Protein AF-Q5RT62-F1 (afdb_monomer)

Mean predicted aligned error: 9.83 Å

Solvent-accessible surface area (backbone atoms only — not comparable to full-atom values): 5214 Å² total; per-residue (Å²): 135,80,86,83,84,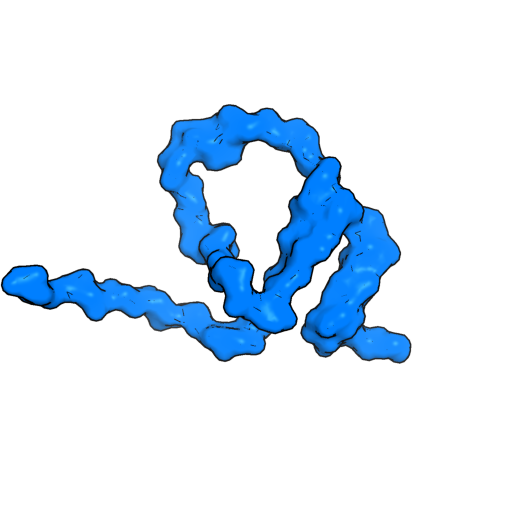76,78,77,64,84,78,68,61,81,90,70,69,70,46,77,47,73,35,86,70,71,95,67,60,67,67,77,74,55,73,71,81,72,75,56,77,87,76,62,71,77,93,84,46,95,47,55,47,78,40,71,47,78,46,71,69,48,49,51,51,51,35,39,75,68,64,74,46,82,134

Organism: Musa acuminata (NCBI:txid4641)

Secondary structure (DSSP, 8-state):
---------TT--TTT--EEEE-S-----HHHHHSS----GGG---SS-TTEEEES--SHHHHHHHHHHTTSS--

pLDDT: mean 77.02, std 13.47, range [44.91, 94.75]

Radius of gyration: 16.06 Å; Cα contacts (8 Å, |Δi|>4): 51; chains: 1; bounding box: 38×22×47 Å

Foldseek 3Di:
DDDDPPVPPVPPPPPPDAEEAEAQPDPDDVCVVPVPVDDDPVNDDDPDDQSYHYFPDPDPVRVVVSCVSNVVDDD

Structure (mmCIF, N/CA/C/O backbone):
data_AF-Q5RT62-F1
#
_entry.id   AF-Q5RT62-F1
#
loop_
_atom_site.group_PDB
_atom_site.id
_atom_site.type_symbol
_atom_sit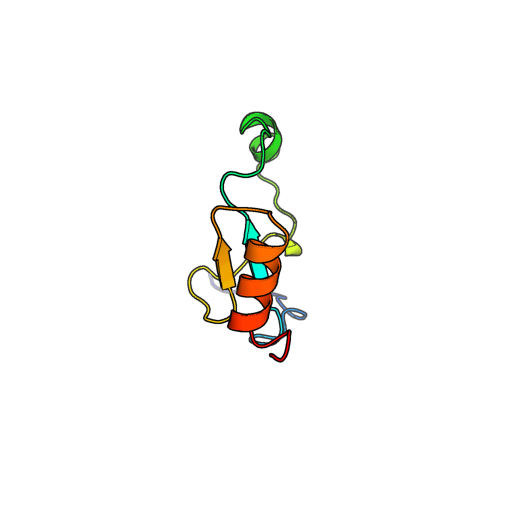e.label_atom_id
_atom_site.label_alt_id
_atom_site.label_comp_id
_atom_site.label_asym_id
_atom_site.label_entity_id
_atom_site.label_seq_id
_atom_site.pdbx_PDB_ins_code
_atom_site.Cartn_x
_atom_site.Cartn_y
_atom_site.Cartn_z
_atom_site.occupancy
_atom_site.B_iso_or_equiv
_atom_site.auth_seq_id
_atom_site.auth_comp_id
_atom_site.auth_asym_id
_atom_site.auth_atom_id
_atom_site.pdbx_PDB_model_num
ATOM 1 N N . VAL A 1 1 ? 14.960 5.652 -34.591 1.00 44.91 1 VAL A N 1
ATOM 2 C CA . VAL A 1 1 ? 15.442 5.283 -33.241 1.00 44.91 1 VAL A CA 1
ATOM 3 C C . VAL A 1 1 ? 14.268 4.988 -32.293 1.00 44.91 1 VAL A C 1
ATOM 5 O O . VAL A 1 1 ? 14.201 5.530 -31.204 1.00 44.91 1 VAL A O 1
ATOM 8 N N . GLY A 1 2 ? 13.324 4.126 -32.701 1.00 73.62 2 GLY A N 1
ATOM 9 C CA . GLY A 1 2 ? 12.918 3.013 -31.826 1.00 73.62 2 GLY A CA 1
ATOM 10 C C . GLY A 1 2 ? 14.034 1.971 -31.959 1.00 73.62 2 GLY A C 1
ATOM 11 O O . GLY A 1 2 ? 14.817 2.070 -32.899 1.00 73.62 2 GLY A O 1
ATOM 12 N N . GLU A 1 3 ? 14.288 1.045 -31.051 1.00 57.44 3 GLU A N 1
ATOM 13 C CA . GLU A 1 3 ? 13.333 0.080 -30.534 1.00 57.44 3 GLU A CA 1
ATOM 14 C C . GLU A 1 3 ? 14.085 -0.795 -29.519 1.00 57.44 3 GLU A C 1
ATOM 16 O O . GLU A 1 3 ? 14.914 -1.627 -29.865 1.00 57.44 3 GLU A O 1
ATOM 21 N N . SER A 1 4 ? 13.864 -0.541 -28.236 1.00 57.12 4 SER A N 1
ATOM 22 C CA . SER A 1 4 ? 14.158 -1.483 -27.147 1.00 57.12 4 SER A CA 1
ATOM 23 C C . SER A 1 4 ? 13.147 -1.211 -26.036 1.00 57.12 4 SER A C 1
ATOM 25 O O . SER A 1 4 ? 13.487 -0.943 -24.891 1.00 57.12 4 SER A O 1
ATOM 27 N N . GLY A 1 5 ? 11.877 -1.160 -26.444 1.00 60.69 5 GLY A N 1
ATOM 28 C CA . GLY A 1 5 ? 10.729 -1.259 -25.555 1.00 60.69 5 GLY A CA 1
ATOM 29 C C . GLY A 1 5 ? 10.415 -2.731 -25.352 1.00 60.69 5 GLY A C 1
ATOM 30 O O . GLY A 1 5 ? 9.362 -3.183 -25.781 1.00 60.69 5 GLY A O 1
ATOM 31 N N . ASP A 1 6 ? 11.357 -3.464 -24.766 1.00 53.66 6 ASP A N 1
ATOM 32 C CA . ASP A 1 6 ? 11.057 -4.744 -24.136 1.00 53.66 6 ASP A CA 1
ATOM 33 C C . ASP A 1 6 ? 10.827 -4.409 -22.667 1.00 53.66 6 ASP A C 1
ATOM 35 O O . ASP A 1 6 ? 11.720 -4.446 -21.824 1.00 53.66 6 ASP A O 1
ATOM 39 N N . THR A 1 7 ? 9.640 -3.867 -22.409 1.00 56.66 7 THR A N 1
ATOM 40 C CA . THR A 1 7 ? 9.188 -3.619 -21.052 1.00 56.66 7 THR A CA 1
ATOM 41 C C . THR A 1 7 ? 8.694 -4.957 -20.527 1.00 56.66 7 THR A C 1
ATOM 43 O O . THR A 1 7 ? 7.504 -5.266 -20.588 1.00 56.66 7 THR A O 1
ATOM 46 N N . ASP A 1 8 ? 9.630 -5.760 -20.049 1.00 51.84 8 ASP A N 1
ATOM 47 C CA . ASP A 1 8 ? 9.475 -7.073 -19.436 1.00 51.84 8 ASP A CA 1
ATOM 48 C C . ASP A 1 8 ? 8.741 -7.013 -18.082 1.00 51.84 8 ASP A C 1
ATOM 50 O O . ASP A 1 8 ? 9.076 -7.715 -17.129 1.00 51.84 8 ASP A O 1
ATOM 54 N N . TYR A 1 9 ? 7.639 -6.256 -17.992 1.00 55.31 9 TYR A N 1
ATOM 55 C CA . TYR A 1 9 ? 6.645 -6.396 -16.919 1.00 55.31 9 TYR A CA 1
ATOM 56 C C . TYR A 1 9 ? 5.896 -7.751 -17.006 1.00 55.31 9 TYR A C 1
ATOM 58 O O . TYR A 1 9 ? 4.730 -7.858 -16.615 1.00 55.31 9 TYR A O 1
ATOM 66 N N . GLU A 1 10 ? 6.557 -8.803 -17.498 1.00 57.53 10 GLU A N 1
ATOM 67 C CA . GLU A 1 10 ? 6.116 -10.192 -17.536 1.00 57.53 10 GLU A CA 1
ATOM 68 C C . GLU A 1 10 ? 6.106 -10.756 -16.109 1.00 57.53 10 GLU A C 1
ATOM 70 O O . GLU A 1 10 ? 6.996 -11.469 -15.656 1.00 57.53 10 GLU A O 1
ATOM 75 N N . GLY A 1 11 ? 5.096 -10.373 -15.337 1.00 56.72 11 GLY A N 1
ATOM 76 C CA . GLY A 1 11 ? 4.933 -10.840 -13.959 1.00 56.72 11 GLY A CA 1
ATOM 77 C C . GLY A 1 11 ? 3.928 -10.033 -13.152 1.00 56.72 11 GLY A C 1
ATOM 78 O O . GLY A 1 11 ? 3.385 -10.531 -12.165 1.00 56.72 11 GLY A O 1
ATOM 79 N N . LEU A 1 12 ? 3.618 -8.809 -13.587 1.00 55.78 12 LEU A N 1
ATOM 80 C CA . LEU A 1 12 ? 2.552 -8.015 -12.993 1.00 55.78 12 LEU A CA 1
ATOM 81 C C . LEU A 1 12 ? 1.222 -8.393 -13.648 1.00 55.78 12 LEU A C 1
ATOM 83 O O . LEU A 1 12 ? 0.821 -7.838 -14.668 1.00 55.78 12 LEU A O 1
ATOM 87 N N . LEU A 1 13 ? 0.515 -9.350 -13.043 1.00 60.75 13 LEU A N 1
ATOM 88 C CA . LEU A 1 13 ? -0.876 -9.624 -13.396 1.00 60.75 13 LEU A CA 1
ATOM 89 C C . LEU A 1 13 ? -1.728 -8.406 -13.018 1.00 60.75 13 LEU A C 1
ATOM 91 O O . LEU A 1 13 ? -2.111 -8.217 -11.856 1.00 60.75 13 LEU A O 1
ATOM 95 N N . GLY A 1 14 ? -2.003 -7.563 -14.014 1.00 62.53 14 GLY A N 1
ATOM 96 C CA . GLY A 1 14 ? -2.848 -6.386 -13.868 1.00 62.53 14 GLY A CA 1
ATOM 97 C C . GLY A 1 14 ? -4.178 -6.747 -13.207 1.00 62.53 14 GLY A C 1
ATOM 98 O O . GLY A 1 14 ? -4.846 -7.704 -13.590 1.00 62.53 14 GLY A O 1
ATOM 99 N N . GLY A 1 15 ? -4.553 -5.999 -12.171 1.00 65.50 15 GLY A N 1
ATOM 100 C CA . GLY A 1 15 ? -5.827 -6.181 -11.473 1.00 65.50 15 GLY A CA 1
ATOM 101 C C . GLY A 1 15 ? -5.848 -7.247 -10.368 1.00 65.50 15 GLY A C 1
ATOM 102 O O . GLY A 1 15 ? -6.800 -7.258 -9.588 1.00 65.50 15 GLY A O 1
ATOM 103 N N . VAL A 1 16 ? -4.820 -8.097 -10.253 1.00 77.06 16 VAL A N 1
ATOM 104 C CA . VAL A 1 16 ? -4.739 -9.130 -9.199 1.00 77.06 16 VAL A CA 1
ATOM 105 C C . VAL A 1 16 ? -4.119 -8.572 -7.920 1.00 77.06 16 VAL A C 1
ATOM 107 O O . VAL A 1 16 ? -4.614 -8.828 -6.822 1.00 77.06 16 VAL A O 1
ATOM 110 N N . GLN A 1 17 ? -3.047 -7.791 -8.054 1.00 83.50 17 GLN A N 1
ATOM 111 C CA . GLN A 1 17 ? -2.363 -7.195 -6.911 1.00 83.50 17 GLN A CA 1
ATOM 112 C C . GLN A 1 17 ? -3.237 -6.115 -6.265 1.00 83.50 17 GLN A C 1
ATOM 114 O O . GLN A 1 17 ? -3.700 -5.196 -6.942 1.00 83.50 17 GLN A O 1
ATOM 119 N N . LYS A 1 18 ? -3.419 -6.214 -4.945 1.00 88.19 18 LYS A N 1
ATOM 120 C CA . LYS A 1 18 ? -4.018 -5.163 -4.120 1.00 8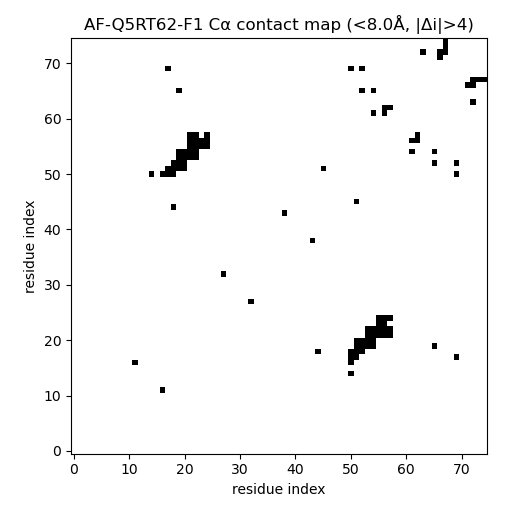8.19 18 LYS A CA 1
ATOM 121 C C . LYS A 1 18 ? -2.969 -4.603 -3.169 1.00 88.19 18 LYS A C 1
ATOM 123 O O . LYS A 1 18 ? -2.225 -5.370 -2.561 1.00 88.19 18 LYS A O 1
ATOM 128 N N . THR A 1 19 ? -2.933 -3.285 -3.030 1.00 90.00 19 THR A N 1
ATOM 129 C CA . THR A 1 19 ? -1.926 -2.572 -2.239 1.00 90.00 19 THR A CA 1
ATOM 130 C C . THR A 1 19 ? -2.616 -1.671 -1.224 1.00 90.00 19 THR A C 1
ATOM 132 O O . THR A 1 19 ? -3.516 -0.909 -1.571 1.00 90.00 19 THR A O 1
ATOM 135 N N . VAL A 1 20 ? -2.150 -1.709 0.025 1.00 91.38 20 VAL A N 1
ATOM 136 C CA . VAL A 1 20 ? -2.496 -0.716 1.050 1.00 91.38 20 VAL A CA 1
ATOM 137 C C . VAL A 1 20 ? -1.246 0.103 1.365 1.00 91.38 20 VAL A C 1
ATOM 139 O O . VAL A 1 20 ? -0.250 -0.443 1.833 1.00 91.38 20 VAL A O 1
ATOM 142 N N . ILE A 1 21 ? -1.289 1.408 1.098 1.00 90.38 21 ILE A N 1
ATOM 143 C CA . ILE A 1 21 ? -0.225 2.360 1.425 1.00 90.38 21 ILE A CA 1
ATOM 144 C C . ILE A 1 21 ? -0.534 2.970 2.791 1.00 90.38 21 ILE A C 1
ATOM 146 O O . ILE A 1 21 ? -1.520 3.688 2.963 1.00 90.38 21 ILE A O 1
ATOM 150 N N . LEU A 1 22 ? 0.330 2.681 3.757 1.00 90.00 22 LEU A N 1
ATOM 151 C CA . LEU A 1 22 ? 0.253 3.195 5.119 1.00 90.00 22 LEU A CA 1
ATOM 152 C C . LEU A 1 22 ? 0.988 4.543 5.203 1.00 90.00 22 LEU A C 1
ATOM 154 O O . LEU A 1 22 ? 2.212 4.599 5.082 1.00 90.00 22 LEU A O 1
ATOM 158 N N . LYS A 1 23 ? 0.250 5.631 5.408 1.00 85.88 23 LYS A N 1
ATOM 159 C CA . LYS A 1 23 ? 0.779 6.981 5.630 1.00 85.88 23 LYS A CA 1
ATOM 160 C C . LYS A 1 23 ? 0.903 7.282 7.119 1.00 85.88 23 LYS A C 1
ATOM 162 O O . LYS A 1 23 ? 0.285 6.622 7.944 1.00 85.88 23 LYS A O 1
ATOM 167 N N . GLY A 1 24 ? 1.745 8.257 7.461 1.00 74.25 24 GLY A N 1
ATOM 168 C CA . GLY A 1 24 ? 1.817 8.847 8.806 1.00 74.25 24 GLY A CA 1
ATOM 169 C C . GLY A 1 24 ? 2.399 7.967 9.924 1.00 74.25 24 GLY A C 1
ATOM 170 O O . GLY A 1 24 ? 2.800 8.496 10.954 1.00 74.25 24 GLY A O 1
ATOM 171 N N . ALA A 1 25 ? 2.502 6.650 9.731 1.00 67.81 25 ALA A N 1
ATOM 172 C CA . ALA A 1 25 ? 2.883 5.703 10.780 1.00 67.81 25 ALA A CA 1
ATOM 173 C C . ALA A 1 25 ? 4.396 5.444 10.919 1.00 67.81 25 ALA A C 1
ATOM 175 O O . ALA A 1 25 ? 4.821 4.801 11.879 1.00 67.81 25 ALA A O 1
ATOM 176 N N . PHE A 1 26 ? 5.219 5.909 9.975 1.00 71.94 26 PHE A N 1
ATOM 177 C CA . PHE A 1 26 ? 6.644 5.576 9.942 1.00 71.94 26 PHE A CA 1
ATOM 178 C C . PHE A 1 26 ? 7.510 6.773 10.313 1.00 71.94 26 PHE A C 1
ATOM 180 O O . PHE A 1 26 ? 7.528 7.785 9.619 1.00 71.94 26 PHE A O 1
ATOM 187 N N . ASN A 1 27 ? 8.289 6.616 11.383 1.00 71.81 27 ASN A N 1
ATOM 188 C CA . ASN A 1 27 ? 9.297 7.583 11.816 1.00 71.81 27 ASN A CA 1
ATOM 189 C C . ASN A 1 27 ? 10.663 7.298 11.166 1.00 71.81 27 ASN A C 1
ATOM 191 O O . ASN A 1 27 ? 11.702 7.280 11.828 1.00 71.81 27 ASN A O 1
ATOM 195 N N . THR A 1 28 ? 10.661 6.988 9.8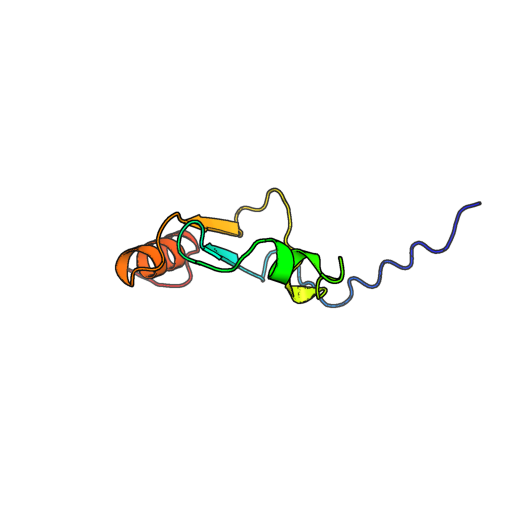70 1.00 73.31 28 THR A N 1
ATOM 196 C CA . THR A 1 28 ? 11.893 6.769 9.111 1.00 73.31 28 THR A CA 1
ATOM 197 C C . THR A 1 28 ? 12.332 8.097 8.517 1.00 73.31 28 THR A C 1
ATOM 199 O O . THR A 1 28 ? 11.571 8.751 7.806 1.00 73.31 28 THR A O 1
ATOM 202 N N . ALA A 1 29 ? 13.572 8.502 8.795 1.00 76.38 29 ALA A N 1
ATOM 203 C CA . ALA A 1 29 ? 14.119 9.719 8.212 1.00 76.38 29 ALA A CA 1
ATOM 204 C C . ALA A 1 29 ? 14.105 9.620 6.670 1.00 76.38 29 ALA A C 1
ATOM 206 O O . ALA A 1 29 ? 14.534 8.592 6.136 1.00 76.38 29 ALA A O 1
ATOM 207 N N . PRO A 1 30 ? 13.699 10.676 5.936 1.00 70.75 30 PRO A N 1
ATOM 208 C CA . PRO A 1 30 ? 13.664 10.659 4.469 1.00 70.75 30 PRO A CA 1
ATOM 209 C C . PRO A 1 30 ? 15.007 10.260 3.842 1.00 70.75 30 PRO A C 1
ATOM 211 O O . PRO A 1 30 ? 15.055 9.589 2.814 1.00 70.75 30 PRO A O 1
ATOM 214 N N . SER A 1 31 ? 16.117 10.614 4.497 1.00 69.62 31 SER A N 1
ATOM 215 C CA . SER A 1 31 ? 17.472 10.244 4.082 1.00 69.62 31 SER A CA 1
ATOM 216 C C . SER A 1 31 ? 17.699 8.732 3.993 1.00 69.62 31 SER A C 1
ATOM 218 O O . SER A 1 31 ? 18.484 8.299 3.156 1.00 69.62 31 SER A O 1
ATOM 220 N N . GLN A 1 32 ? 16.992 7.921 4.786 1.00 68.94 32 GLN A N 1
ATOM 221 C CA . GLN A 1 32 ? 17.082 6.460 4.716 1.00 68.94 32 GLN A CA 1
ATOM 222 C C . GLN A 1 32 ? 16.289 5.874 3.540 1.00 68.94 32 GLN A C 1
ATOM 224 O O . GLN A 1 32 ? 16.640 4.811 3.042 1.00 68.94 32 GLN A O 1
ATOM 229 N N . VAL A 1 33 ? 15.261 6.577 3.058 1.00 67.94 33 VAL A N 1
ATOM 230 C CA . VAL A 1 33 ? 14.449 6.156 1.902 1.00 67.94 33 VAL A CA 1
ATOM 231 C C . VAL A 1 33 ? 15.098 6.590 0.581 1.00 67.94 33 VAL A C 1
ATOM 233 O O . VAL A 1 33 ? 14.966 5.918 -0.438 1.00 67.94 33 VAL A O 1
ATOM 236 N N . HIS A 1 34 ? 15.838 7.705 0.588 1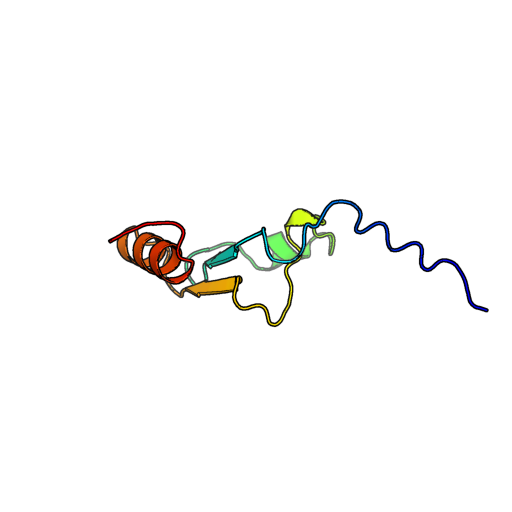.00 61.62 34 HIS A N 1
ATOM 237 C CA . HIS A 1 34 ? 16.404 8.316 -0.620 1.00 61.62 34 HIS A CA 1
ATOM 238 C C . HIS A 1 34 ? 17.910 8.089 -0.824 1.00 61.62 34 HIS A C 1
ATOM 240 O O . HIS A 1 34 ? 18.438 8.554 -1.835 1.00 61.62 34 HIS A O 1
ATOM 246 N N . SER A 1 35 ? 18.604 7.369 0.069 1.00 59.31 35 SER A N 1
ATOM 247 C CA . SER A 1 35 ? 20.070 7.202 0.011 1.00 59.31 35 SER A CA 1
ATOM 248 C C . SER A 1 35 ? 20.590 6.570 -1.288 1.00 59.31 35 SER A C 1
ATOM 250 O O . SER A 1 35 ? 21.770 6.725 -1.594 1.00 59.31 35 SER A O 1
ATOM 252 N N . THR A 1 36 ? 19.747 5.870 -2.055 1.00 60.81 36 THR A N 1
ATOM 253 C CA . THR A 1 36 ? 20.203 5.121 -3.241 1.00 60.81 36 THR A CA 1
ATOM 254 C C . THR A 1 36 ? 19.367 5.395 -4.497 1.00 60.81 36 THR A C 1
ATOM 256 O O . THR A 1 36 ? 19.728 4.924 -5.569 1.00 60.81 36 THR A O 1
ATOM 259 N N . ARG A 1 37 ? 18.265 6.169 -4.414 1.00 64.50 37 ARG A N 1
ATOM 260 C CA . ARG A 1 37 ? 17.265 6.349 -5.505 1.00 64.50 37 ARG A CA 1
ATOM 261 C C . ARG A 1 37 ? 16.899 5.044 -6.242 1.00 64.50 37 ARG A C 1
ATOM 263 O O . ARG A 1 37 ? 16.442 5.071 -7.380 1.00 64.50 37 ARG A O 1
ATOM 270 N N . SER A 1 38 ? 17.105 3.907 -5.592 1.00 71.31 38 SER A N 1
ATOM 271 C CA . SER A 1 38 ? 16.840 2.579 -6.111 1.00 71.31 38 SER A CA 1
ATOM 272 C C . SER A 1 3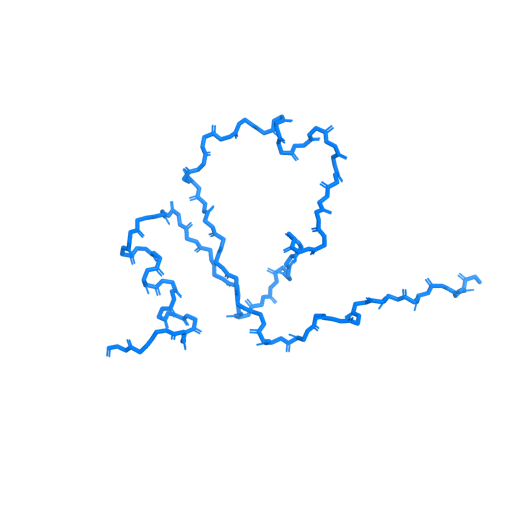8 ? 15.629 2.058 -5.366 1.00 71.31 38 SER A C 1
ATOM 274 O O . SER A 1 38 ? 15.678 1.893 -4.147 1.00 71.31 38 SER A O 1
ATOM 276 N N . TYR A 1 39 ? 14.553 1.819 -6.095 1.00 72.19 39 TYR A N 1
ATOM 277 C CA . TYR A 1 39 ? 13.361 1.170 -5.571 1.00 72.19 39 TYR A CA 1
ATOM 278 C C . TYR A 1 39 ? 13.324 -0.238 -6.142 1.00 72.19 39 TYR A C 1
ATOM 280 O O . TYR A 1 39 ? 13.694 -0.446 -7.302 1.00 72.19 39 TYR A O 1
ATOM 288 N N . LEU A 1 40 ? 12.914 -1.215 -5.337 1.00 75.31 40 LEU A N 1
ATOM 289 C CA . LEU A 1 40 ? 12.690 -2.546 -5.878 1.00 75.31 40 LEU A CA 1
ATOM 290 C C . LEU A 1 40 ? 11.448 -2.478 -6.765 1.00 75.31 40 LEU A C 1
ATOM 292 O O . LEU A 1 40 ? 10.515 -1.735 -6.477 1.00 75.31 40 LEU A O 1
ATOM 296 N N . LEU A 1 41 ? 11.406 -3.281 -7.828 1.00 73.38 41 LEU A N 1
ATOM 297 C CA . LEU A 1 41 ? 10.257 -3.296 -8.737 1.00 73.38 41 LEU A CA 1
ATOM 298 C C . LEU A 1 41 ? 8.928 -3.544 -7.993 1.00 73.38 41 LEU A C 1
ATOM 300 O O . LEU A 1 41 ? 7.910 -2.957 -8.330 1.00 73.38 41 LEU A O 1
ATOM 304 N N . LYS A 1 42 ? 8.959 -4.353 -6.926 1.00 74.44 42 LYS A N 1
ATOM 305 C CA . LYS A 1 42 ? 7.809 -4.628 -6.046 1.00 74.44 42 LYS A CA 1
ATOM 306 C C . LYS A 1 42 ? 7.315 -3.427 -5.226 1.00 74.44 42 LYS A C 1
ATOM 308 O O . LYS A 1 42 ? 6.200 -3.482 -4.717 1.00 74.44 42 LYS A O 1
ATOM 313 N N . ASP A 1 43 ? 8.135 -2.388 -5.076 1.00 77.38 43 ASP A N 1
ATOM 314 C CA . ASP A 1 43 ? 7.771 -1.151 -4.374 1.00 77.38 43 ASP A CA 1
ATOM 315 C C . ASP A 1 43 ? 7.070 -0.162 -5.325 1.00 77.38 43 ASP A C 1
ATOM 317 O O . ASP A 1 43 ? 6.520 0.849 -4.886 1.00 77.38 43 ASP A O 1
ATOM 321 N N . VAL A 1 44 ? 7.077 -0.447 -6.634 1.00 78.25 44 VAL A N 1
ATOM 322 C CA . VAL A 1 44 ? 6.382 0.339 -7.653 1.00 78.25 44 VAL A CA 1
ATOM 323 C C . VAL A 1 44 ? 4.922 -0.085 -7.702 1.00 78.25 44 VAL A C 1
ATOM 325 O O . VAL A 1 44 ? 4.591 -1.264 -7.814 1.00 78.25 44 VAL A O 1
ATOM 328 N N . VAL A 1 45 ? 4.033 0.900 -7.650 1.00 79.88 45 VAL A N 1
ATOM 329 C CA . VAL A 1 45 ? 2.588 0.700 -7.740 1.00 79.88 45 VAL A CA 1
ATOM 330 C C . VAL A 1 45 ? 2.004 1.671 -8.757 1.00 79.88 45 VAL A C 1
ATOM 332 O O . VAL A 1 45 ? 2.571 2.737 -9.005 1.00 79.88 45 VAL A O 1
ATOM 335 N N . ALA A 1 46 ? 0.877 1.303 -9.366 1.00 79.81 46 ALA A N 1
ATOM 336 C CA . ALA A 1 46 ? 0.163 2.202 -10.267 1.00 79.81 46 ALA A CA 1
ATOM 337 C C . ALA A 1 46 ? -0.248 3.490 -9.531 1.00 79.81 46 ALA A C 1
ATOM 339 O O . ALA A 1 46 ? -0.544 3.464 -8.340 1.00 79.81 46 ALA A O 1
ATOM 340 N N . PHE A 1 47 ? -0.275 4.623 -10.229 1.00 75.44 47 PHE A N 1
ATOM 341 C CA . PHE A 1 47 ? -0.654 5.889 -9.596 1.00 75.44 47 PHE A CA 1
ATOM 342 C C . PHE A 1 47 ? -2.155 5.955 -9.277 1.00 75.44 47 PHE A C 1
ATOM 344 O O . PHE A 1 47 ? -2.539 6.405 -8.202 1.00 75.44 47 PHE A O 1
ATOM 351 N N . ASP A 1 48 ? -2.989 5.468 -10.196 1.00 79.81 48 ASP A N 1
ATOM 352 C CA . ASP A 1 48 ? -4.444 5.517 -10.089 1.00 79.81 48 ASP A CA 1
ATOM 353 C C . ASP A 1 48 ? -5.024 4.143 -10.432 1.00 79.81 48 ASP A C 1
ATOM 355 O O . ASP A 1 48 ? -5.149 3.756 -11.594 1.00 79.81 48 ASP A O 1
ATOM 359 N N . SER A 1 49 ? -5.270 3.343 -9.397 1.00 85.56 49 SER A N 1
ATOM 360 C CA . SER A 1 49 ? -5.824 2.000 -9.530 1.00 85.56 49 SER A CA 1
ATOM 361 C C . SER A 1 49 ? -6.826 1.753 -8.411 1.00 85.56 49 SER A C 1
ATOM 363 O O . SER A 1 49 ? -6.498 1.991 -7.246 1.00 85.56 49 SER A O 1
ATOM 365 N N . PRO A 1 50 ? -8.005 1.181 -8.712 1.00 87.44 50 PRO A N 1
ATOM 366 C CA . PRO A 1 50 ? -8.999 0.840 -7.694 1.00 87.44 50 PRO A CA 1
ATOM 367 C C . PRO A 1 50 ? -8.514 -0.251 -6.727 1.00 87.44 50 PRO A C 1
ATOM 369 O O . PRO A 1 50 ? -9.150 -0.511 -5.711 1.00 87.44 50 PRO A O 1
ATOM 372 N N . ASN A 1 51 ? -7.390 -0.907 -7.031 1.00 88.75 51 ASN A N 1
ATOM 373 C CA . ASN A 1 51 ? -6.764 -1.892 -6.157 1.00 88.75 51 ASN A CA 1
ATOM 374 C C . ASN A 1 51 ? -5.749 -1.279 -5.178 1.00 88.75 51 ASN A C 1
ATOM 376 O O . ASN A 1 51 ? -5.092 -2.025 -4.452 1.00 88.75 51 ASN A O 1
ATOM 380 N N . ILE A 1 52 ? -5.595 0.047 -5.163 1.00 90.44 52 ILE A N 1
ATOM 381 C CA . ILE A 1 52 ? -4.677 0.756 -4.273 1.00 90.44 52 ILE A CA 1
ATOM 382 C C . ILE A 1 52 ? -5.489 1.615 -3.314 1.00 90.44 52 ILE A C 1
ATOM 384 O O . ILE A 1 52 ? -6.265 2.471 -3.727 1.00 90.44 52 ILE A O 1
ATOM 388 N N . LEU A 1 53 ? -5.272 1.404 -2.020 1.00 92.31 53 LEU A N 1
ATOM 389 C CA . LEU A 1 53 ? -5.882 2.192 -0.959 1.00 92.31 53 LEU A CA 1
ATOM 390 C C . LEU A 1 53 ? -4.794 2.878 -0.136 1.00 92.31 53 LEU A C 1
ATOM 392 O O . LEU A 1 53 ? -3.753 2.284 0.132 1.00 92.31 53 LEU A O 1
ATOM 396 N N . GLN A 1 54 ? -5.032 4.115 0.289 1.00 91.31 54 GLN A N 1
ATOM 397 C CA . GLN A 1 54 ? -4.117 4.861 1.153 1.00 91.31 54 GLN A CA 1
ATOM 398 C C . GLN A 1 54 ? -4.813 5.129 2.489 1.00 91.31 54 GLN A C 1
ATOM 400 O O . GLN A 1 54 ? -5.947 5.603 2.492 1.00 91.31 54 GLN A O 1
ATOM 405 N N . ILE A 1 55 ? -4.154 4.828 3.609 1.00 92.38 55 ILE A N 1
ATOM 406 C CA . ILE A 1 55 ? -4.694 5.050 4.960 1.00 92.38 55 ILE A CA 1
ATOM 407 C C . ILE A 1 55 ? -3.695 5.815 5.825 1.00 92.38 55 ILE A C 1
ATOM 409 O O . ILE A 1 55 ? -2.497 5.594 5.715 1.00 92.38 55 ILE A O 1
ATOM 413 N N . GLU A 1 56 ? -4.186 6.709 6.682 1.00 88.19 56 GLU A N 1
ATOM 414 C CA . GLU A 1 56 ? -3.359 7.568 7.555 1.00 88.19 56 GLU A CA 1
ATOM 415 C C . GLU A 1 56 ? -2.927 6.885 8.868 1.00 88.19 56 GLU A C 1
ATOM 417 O O . GLU A 1 56 ? -2.156 7.449 9.641 1.00 88.19 56 GLU A O 1
ATOM 422 N N . GLY A 1 57 ? -3.427 5.675 9.139 1.00 83.75 57 GLY A N 1
ATOM 423 C CA . GLY A 1 57 ? -3.161 4.915 10.361 1.00 83.75 57 GLY A CA 1
ATOM 424 C C . GLY A 1 57 ? -2.740 3.477 10.071 1.00 83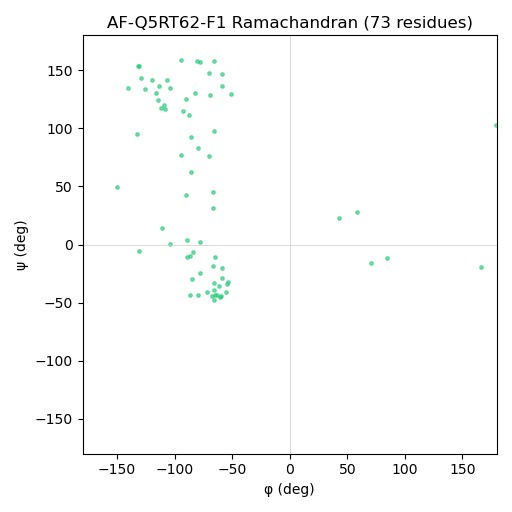.75 57 GLY A C 1
ATOM 425 O O . GLY A 1 57 ? -3.093 2.905 9.041 1.00 83.75 57 GLY A O 1
ATOM 426 N N . CYS A 1 58 ? -1.972 2.883 10.987 1.00 86.19 58 CYS A N 1
ATOM 427 C CA . CYS A 1 58 ? -1.557 1.477 10.931 1.00 86.19 58 CYS A CA 1
ATOM 428 C C . CYS A 1 58 ? -2.220 0.614 12.018 1.00 86.19 58 CYS A C 1
ATOM 430 O O . CYS A 1 58 ? -1.768 -0.502 12.285 1.00 86.19 58 CYS A O 1
ATOM 432 N N . GLY A 1 59 ? -3.273 1.123 12.666 1.00 89.00 59 GLY A N 1
ATOM 433 C CA . GLY A 1 59 ? -4.012 0.384 13.676 1.00 89.00 59 GLY A CA 1
ATOM 434 C C . GLY A 1 59 ? -4.727 -0.825 13.077 1.00 89.00 59 GLY A C 1
ATOM 435 O O . GLY A 1 59 ? -5.042 -0.872 11.888 1.00 89.00 59 GLY A O 1
ATOM 436 N N . THR A 1 60 ? -5.037 -1.809 13.919 1.00 91.12 60 THR A N 1
ATOM 437 C CA . THR A 1 60 ? -5.755 -3.025 13.500 1.00 91.12 60 THR A CA 1
ATOM 438 C C . THR A 1 60 ? -7.080 -2.703 12.809 1.00 91.12 60 THR A C 1
ATOM 440 O O . THR A 1 60 ? -7.391 -3.295 11.779 1.00 91.12 60 THR A O 1
ATOM 443 N N . ASN A 1 61 ? -7.823 -1.722 13.328 1.00 92.50 61 ASN A N 1
ATOM 444 C CA . ASN A 1 61 ? -9.083 -1.261 12.745 1.00 92.50 61 ASN A CA 1
ATOM 445 C C . ASN A 1 61 ? -8.883 -0.596 11.373 1.00 92.50 61 ASN A C 1
ATOM 447 O O . ASN A 1 61 ? -9.677 -0.835 10.462 1.00 92.50 61 ASN A O 1
ATOM 451 N N . ASP A 1 62 ? -7.815 0.193 11.210 1.00 92.00 62 ASP A N 1
ATOM 452 C CA . ASP A 1 62 ? -7.499 0.885 9.955 1.00 92.00 62 ASP A CA 1
ATOM 453 C C . ASP A 1 62 ? -7.164 -0.132 8.859 1.00 92.00 62 ASP A C 1
ATOM 455 O O . ASP A 1 62 ? -7.736 -0.105 7.767 1.00 92.00 62 ASP A O 1
ATOM 459 N N . VAL A 1 63 ? -6.300 -1.099 9.188 1.00 91.94 63 VAL A N 1
ATOM 460 C CA . VAL A 1 63 ? -5.908 -2.182 8.279 1.00 91.94 63 VAL A CA 1
ATOM 461 C C . VAL A 1 63 ? -7.104 -3.079 7.957 1.00 91.94 63 VAL A C 1
ATOM 463 O O . VAL A 1 63 ? -7.329 -3.405 6.793 1.00 91.94 63 VAL A O 1
ATOM 466 N N . GLN A 1 64 ? -7.922 -3.449 8.945 1.00 94.31 64 GLN A N 1
ATOM 467 C CA . GLN A 1 64 ? -9.109 -4.273 8.710 1.00 94.31 64 GLN A CA 1
ATOM 468 C C . GLN A 1 64 ? -10.122 -3.562 7.803 1.00 94.31 64 GLN A C 1
ATOM 470 O O . GLN A 1 64 ? -10.655 -4.181 6.881 1.00 94.31 64 GLN A O 1
ATOM 475 N N . SER A 1 65 ? -10.371 -2.270 8.032 1.00 93.75 65 SER A N 1
ATOM 476 C CA . SER A 1 65 ? -11.232 -1.451 7.174 1.00 93.75 65 SER A CA 1
ATOM 477 C C . SER A 1 65 ? -10.694 -1.391 5.743 1.00 93.75 65 SER A C 1
ATOM 479 O O . SER A 1 65 ? -11.446 -1.620 4.794 1.00 93.75 65 SER A O 1
ATOM 481 N N . ALA A 1 66 ? -9.383 -1.186 5.575 1.00 94.00 66 ALA A N 1
ATOM 482 C CA . ALA A 1 66 ? -8.742 -1.170 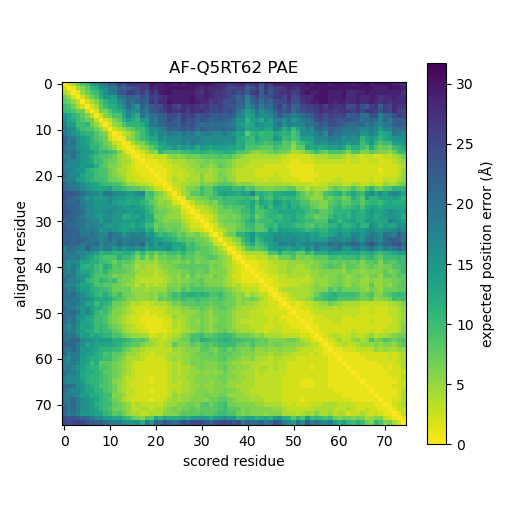4.264 1.00 94.00 66 ALA A CA 1
ATOM 483 C C . ALA A 1 66 ? -8.896 -2.502 3.514 1.00 94.00 66 ALA A C 1
ATOM 485 O O . ALA A 1 66 ? -9.264 -2.527 2.339 1.00 94.00 66 ALA A O 1
ATOM 486 N N . LEU A 1 67 ? -8.683 -3.626 4.201 1.00 93.88 67 LEU A N 1
ATOM 487 C CA . LEU A 1 67 ? -8.834 -4.961 3.620 1.00 93.88 67 LEU A CA 1
ATOM 488 C C . LEU A 1 67 ? -10.289 -5.283 3.245 1.00 93.88 67 LEU A C 1
ATOM 490 O O . LEU A 1 67 ? -10.522 -5.967 2.247 1.00 93.88 67 LEU A O 1
ATOM 494 N N . LYS A 1 68 ? -11.270 -4.779 4.002 1.00 94.75 68 LYS A N 1
ATOM 495 C CA . LYS A 1 68 ? -12.694 -4.882 3.644 1.00 94.75 68 LYS A CA 1
ATOM 496 C C . LYS A 1 68 ? -13.029 -4.060 2.400 1.00 94.75 68 LYS A C 1
ATOM 498 O O . LYS A 1 68 ? -13.704 -4.571 1.513 1.00 94.75 68 LYS A O 1
ATOM 503 N N . GLN A 1 69 ? -12.526 -2.828 2.297 1.00 93.12 69 GLN A N 1
ATOM 504 C CA . GLN A 1 69 ? -12.724 -1.976 1.113 1.00 93.12 69 GLN A CA 1
ATOM 505 C C . GLN A 1 69 ? -12.127 -2.600 -0.154 1.00 93.12 69 GLN A C 1
ATOM 507 O O . GLN A 1 69 ? -12.723 -2.530 -1.223 1.00 93.12 69 GLN A O 1
ATOM 512 N N . LEU A 1 70 ? -10.995 -3.291 -0.017 1.00 92.12 70 LEU A N 1
ATOM 513 C CA . LEU A 1 70 ? -10.364 -4.058 -1.092 1.00 92.12 70 LEU A CA 1
ATOM 514 C C . LEU A 1 70 ? -11.029 -5.423 -1.357 1.00 92.12 70 LEU A C 1
ATOM 516 O O 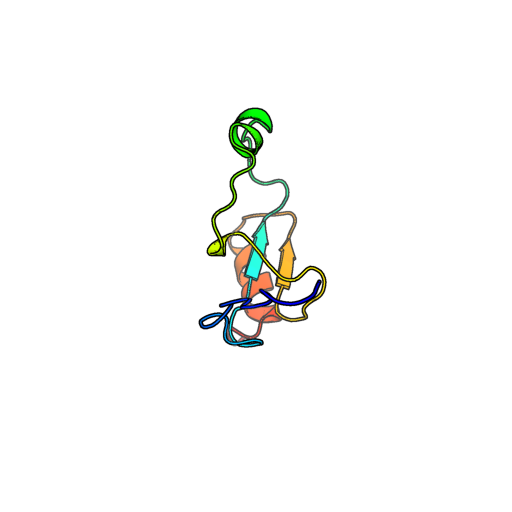. LEU A 1 70 ? -10.558 -6.173 -2.214 1.00 92.12 70 LEU A O 1
ATOM 520 N N . VAL A 1 71 ? -12.114 -5.751 -0.645 1.00 90.62 71 VAL A N 1
ATOM 521 C CA . VAL A 1 71 ? -12.881 -7.004 -0.768 1.00 90.62 71 VAL A CA 1
ATOM 522 C C . VAL A 1 71 ? -12.011 -8.250 -0.512 1.00 90.62 71 VAL A C 1
ATOM 524 O O . VAL A 1 71 ? -12.270 -9.334 -1.028 1.00 90.62 71 VAL A O 1
ATOM 527 N N . ILE A 1 72 ? -10.957 -8.111 0.300 1.00 88.88 72 ILE A N 1
ATOM 528 C CA . ILE A 1 72 ? -10.116 -9.230 0.757 1.00 88.88 72 ILE A CA 1
ATOM 529 C C . ILE A 1 72 ? -10.816 -9.963 1.908 1.00 88.88 72 ILE A C 1
ATOM 531 O O . ILE A 1 72 ? -10.841 -11.192 1.953 1.00 88.88 72 ILE A O 1
ATOM 535 N N . LEU A 1 73 ? -11.390 -9.203 2.845 1.00 90.62 73 LEU A N 1
ATOM 536 C CA . LEU A 1 73 ? -12.126 -9.731 3.992 1.00 90.62 73 LEU A CA 1
ATOM 537 C C . LEU A 1 73 ? -13.630 -9.572 3.772 1.00 90.62 73 LEU A C 1
ATOM 539 O O . LEU A 1 73 ? -14.097 -8.503 3.377 1.00 90.62 73 LEU A O 1
ATOM 543 N N . LYS A 1 74 ? -14.390 -10.630 4.070 1.00 82.25 74 LYS A N 1
ATOM 544 C CA . LYS A 1 74 ? -15.852 -10.553 4.178 1.00 82.25 74 LYS A CA 1
ATOM 545 C C . LYS A 1 74 ? -16.260 -10.003 5.545 1.00 82.25 74 LYS A C 1
ATOM 547 O O . LYS A 1 74 ? -15.465 -10.005 6.486 1.00 82.25 74 LYS A O 1
ATOM 552 N N . ASN A 1 75 ? -17.480 -9.472 5.593 1.00 62.41 75 ASN A N 1
ATOM 553 C CA . ASN A 1 75 ? -18.042 -8.835 6.779 1.00 62.41 75 ASN A CA 1
ATOM 554 C C . ASN A 1 75 ? -18.364 -9.835 7.887 1.00 62.41 75 ASN A C 1
ATOM 556 O O . ASN A 1 75 ? -18.846 -10.937 7.543 1.00 62.41 75 ASN A O 1
#

Nearest PDB structures (foldseek):
  7yfh-assembly1_B  TM=3.732E-01  e=7.967E+00  Rattus norvegicus

InterPro domains:
  IPR044161 Sucrose-phosphate synthase [PTHR46039] (1-70)

Sequence (75 aa):
VGESGDTDYEGLLGGVQKTVILKGAFNTAPSQVHSTRSYLLKDVVAFDSPNILQIEGCGTNDVQSALKQLVILKN